Protein AF-A0A7V1EBR3-F1 (afdb_monomer)

Solvent-accessible surface area (backbone atoms only — not comparable to full-atom values): 6033 Å² total; per-residue (Å²): 120,49,76,46,81,72,48,91,84,62,88,96,60,53,74,47,76,47,78,48,79,44,77,79,52,69,34,32,33,29,42,39,39,41,32,26,34,64,81,76,69,43,64,29,34,40,36,40,39,78,46,71,34,67,40,77,89,81,68,39,79,33,68,54,56,69,68,65,62,68,72,61,74,76,48,86,88,47,57,72,61,62,48,58,76,72,46,91,48,75,66,59,58,54,61,58,72,77,105

Foldseek 3Di:
DDKDFDDDDDPPWDKDKDWAWADDDQFKTKIKIWIATPVVRHTGMIDIDIGGAADVVVGGGHGDDPCVVPPRPDDVVCNPVVVVVRDPDPVVVVVVVPD

Nearest PDB structures (foldseek):
  5v10-assembly1_B-2  TM=8.803E-01  e=4.786E-03  Pseudomonas aeruginosa PAO1
  4k00-assembly1_A  TM=9.186E-01  e=8.764E-03  Synechocystis sp. PCC 6803 substr. Kazusa
  5v10-assembly1_A-2  TM=8.577E-01  e=1.361E-02  Pseudomonas aeruginosa PAO1
  5x04-assembly1_B  TM=6.645E-01  e=8.295E-03  Umbellularia californica
  5x04-assembly1_A  TM=6.586E-01  e=1.092E-02  Umbellularia californica

pLDDT: mean 76.38, std 21.26, range [37.53, 96.69]

Radius of gyration: 15.74 Å; Cα contacts (8 Å, |Δi|>4): 135; chains: 1; bounding box: 36×28×41 Å

Secondary structure (DSSP, 8-state):
-EEEE-S---TTPPEEEEEEEES--SSEEEEEEEEEETTT--EEEEEEEEEE-EETTTTEE-PPPHHHHHHT---TT-HHHHHHHH-S-HHHHHHHHT-

Sequence (99 aa):
MYIKYKQQVFYPDTLRVKIGISNLKKCSFDIIYKITSKKTGKEAAAAKMSMASFDYDARRPVKLPRLCRNQTGYRPHLTAAIHNQFLVDDTFLNQIKYS

Structure (mmCIF, N/CA/C/O backbone):
data_AF-A0A7V1EBR3-F1
#
_entry.id   AF-A0A7V1EBR3-F1
#
loop_
_atom_site.group_PDB
_atom_site.id
_atom_site.type_symbol
_atom_site.label_atom_id
_atom_site.label_alt_id
_atom_site.label_comp_id
_atom_site.label_asym_id
_atom_site.label_entity_id
_atom_site.label_seq_id
_atom_site.pdbx_PDB_ins_code
_atom_site.Cartn_x
_atom_site.Cartn_y
_atom_site.Cartn_z
_atom_site.occupancy
_atom_site.B_iso_or_equiv
_atom_site.auth_seq_id
_atom_site.auth_comp_id
_atom_site.auth_asym_id
_atom_site.auth_atom_id
_atom_site.pdbx_PDB_model_num
ATOM 1 N N . MET A 1 1 ? 7.452 -8.480 -0.083 1.00 86.00 1 MET A N 1
ATOM 2 C CA . MET A 1 1 ? 6.160 -7.963 0.430 1.00 86.00 1 MET A CA 1
ATOM 3 C C . MET A 1 1 ? 6.190 -8.055 1.941 1.00 86.00 1 MET A C 1
ATOM 5 O O . MET A 1 1 ? 6.708 -9.040 2.444 1.00 86.00 1 MET A O 1
ATOM 9 N N . TYR A 1 2 ? 5.682 -7.044 2.639 1.00 90.88 2 TYR A N 1
ATOM 10 C CA . TYR A 1 2 ? 5.695 -6.976 4.100 1.00 90.88 2 TYR A CA 1
ATOM 11 C C . TYR A 1 2 ? 4.314 -6.574 4.624 1.00 90.88 2 TYR A C 1
ATOM 13 O O . TYR A 1 2 ? 3.713 -5.636 4.101 1.00 90.88 2 TYR A O 1
ATOM 21 N N . ILE A 1 3 ? 3.812 -7.271 5.644 1.00 93.50 3 ILE A N 1
ATOM 22 C CA . ILE A 1 3 ? 2.545 -6.964 6.318 1.00 93.50 3 ILE A CA 1
ATOM 23 C C . ILE A 1 3 ? 2.779 -7.002 7.827 1.00 93.50 3 ILE A C 1
ATOM 25 O O . ILE A 1 3 ? 3.435 -7.910 8.333 1.00 93.50 3 ILE A O 1
ATOM 29 N N . LYS A 1 4 ? 2.191 -6.045 8.542 1.00 92.94 4 LYS A N 1
ATOM 30 C CA . LYS A 1 4 ? 2.139 -5.996 10.000 1.00 92.94 4 LYS A CA 1
ATOM 31 C C . LYS A 1 4 ? 0.686 -5.932 10.454 1.00 92.94 4 LYS A C 1
ATOM 33 O O . LYS A 1 4 ? -0.009 -4.955 10.176 1.00 92.94 4 LYS A O 1
ATOM 38 N N . TYR A 1 5 ? 0.248 -6.953 11.179 1.00 94.31 5 TYR A N 1
ATOM 39 C CA . TYR A 1 5 ? -1.050 -6.966 11.847 1.00 94.31 5 TYR A CA 1
ATOM 40 C C . TYR A 1 5 ? -0.912 -6.321 13.231 1.00 94.31 5 TYR A C 1
ATOM 42 O O . TYR A 1 5 ? 0.026 -6.633 13.962 1.00 94.31 5 TYR A O 1
ATOM 50 N N . LYS A 1 6 ? -1.810 -5.391 13.570 1.00 91.94 6 LYS A N 1
ATOM 51 C CA . LYS A 1 6 ? -1.809 -4.666 14.854 1.00 91.94 6 LYS A CA 1
ATOM 52 C C . LYS A 1 6 ? -2.945 -5.112 15.778 1.00 91.94 6 LYS A C 1
ATOM 54 O O . LYS A 1 6 ? -2.751 -5.162 16.985 1.00 91.94 6 LYS A O 1
ATOM 59 N N . GLN A 1 7 ? -4.111 -5.450 15.230 1.00 92.44 7 GLN A N 1
ATOM 60 C CA . GLN A 1 7 ? -5.239 -5.980 16.001 1.00 92.44 7 GLN A CA 1
ATOM 61 C C . GLN A 1 7 ? -6.122 -6.885 15.141 1.00 92.44 7 GLN A C 1
ATOM 63 O O . GLN A 1 7 ? -6.220 -6.705 13.925 1.00 92.44 7 GLN A O 1
ATOM 68 N N . GLN A 1 8 ? -6.804 -7.824 15.790 1.00 94.12 8 GLN A N 1
ATOM 69 C CA . GLN A 1 8 ? -7.840 -8.632 15.158 1.00 94.12 8 GLN A CA 1
ATOM 70 C C . GLN A 1 8 ? -9.108 -7.798 14.937 1.00 94.12 8 GLN A C 1
ATOM 72 O O . GLN A 1 8 ? -9.484 -6.977 15.776 1.00 94.12 8 GLN A O 1
ATOM 77 N N . VAL A 1 9 ? -9.769 -8.012 13.801 1.00 94.94 9 VAL A N 1
ATOM 78 C CA . VAL A 1 9 ? -11.050 -7.386 13.459 1.00 94.94 9 VAL A CA 1
ATOM 79 C C . VAL A 1 9 ? -12.078 -8.482 13.223 1.00 94.94 9 VAL A C 1
ATOM 81 O O . VAL A 1 9 ? -11.781 -9.483 12.574 1.00 94.94 9 VAL A O 1
ATOM 84 N N . PHE A 1 10 ? -13.278 -8.290 13.762 1.00 94.19 10 PHE A N 1
ATOM 85 C CA . PHE A 1 10 ? -14.356 -9.271 13.7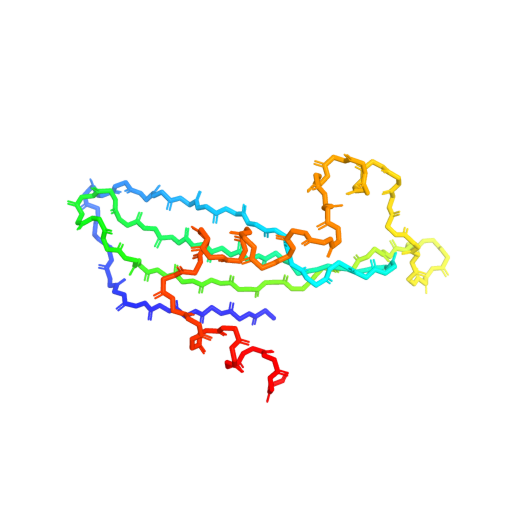26 1.00 94.19 10 PHE A CA 1
ATOM 86 C C . PHE A 1 10 ? -15.510 -8.775 12.860 1.00 94.19 10 PHE A C 1
ATOM 88 O O . PHE A 1 10 ? -15.830 -7.587 12.850 1.00 94.19 10 PHE A O 1
ATOM 95 N N . TYR A 1 11 ? -16.166 -9.693 12.160 1.00 92.69 11 TYR A N 1
ATOM 96 C CA . TYR A 1 11 ? -17.424 -9.412 11.475 1.00 92.69 11 TYR A CA 1
ATOM 97 C C . TYR A 1 11 ? -18.532 -9.068 12.500 1.00 92.69 11 TYR A C 1
ATOM 99 O O . TYR A 1 11 ? -18.562 -9.701 13.559 1.00 92.69 11 TYR A O 1
ATOM 107 N N . PRO A 1 12 ? -19.448 -8.107 12.241 1.00 92.38 12 PRO A N 1
ATOM 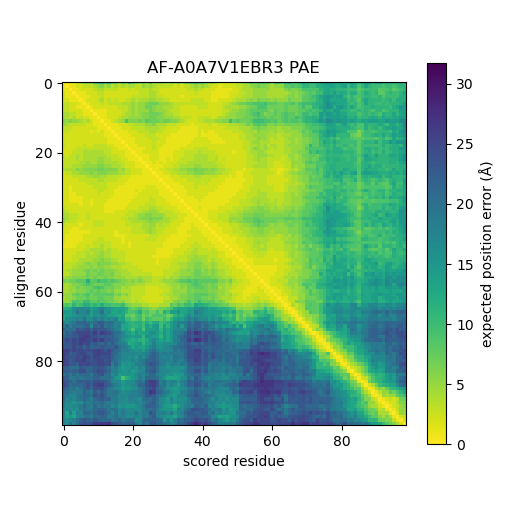108 C CA . PRO A 1 12 ? -19.605 -7.291 11.031 1.00 92.38 12 PRO A CA 1
ATOM 109 C C . PRO A 1 12 ? -18.927 -5.905 11.111 1.00 92.38 12 PRO A C 1
ATOM 111 O O . PRO A 1 12 ? -19.594 -4.872 11.101 1.00 92.38 12 PRO A O 1
ATOM 114 N N . ASP A 1 13 ? -17.595 -5.839 11.183 1.00 96.06 13 ASP A N 1
ATOM 115 C CA . ASP A 1 13 ? -16.861 -4.573 11.042 1.00 96.06 13 ASP A CA 1
ATOM 116 C C . ASP A 1 13 ? -16.542 -4.242 9.573 1.00 96.06 13 ASP A C 1
ATOM 118 O O . ASP A 1 13 ? -16.287 -5.118 8.746 1.00 96.06 13 ASP A O 1
ATOM 122 N N . THR A 1 14 ? -16.517 -2.950 9.251 1.00 96.69 14 THR A N 1
ATOM 123 C CA . THR A 1 14 ? -16.117 -2.431 7.941 1.00 96.69 14 THR A CA 1
ATOM 124 C C . THR A 1 14 ? -14.710 -1.859 8.020 1.00 96.69 14 THR A C 1
ATOM 126 O O . THR A 1 14 ? -14.424 -0.979 8.831 1.00 96.69 14 THR A O 1
ATOM 129 N N . LEU A 1 15 ? -13.833 -2.277 7.113 1.00 95.31 15 LEU A N 1
ATOM 130 C CA . LEU A 1 15 ? -12.472 -1.757 7.038 1.00 95.31 15 LEU A CA 1
ATOM 131 C C . LEU A 1 15 ? -12.383 -0.579 6.064 1.00 95.31 15 LEU A C 1
ATOM 133 O O . LEU A 1 15 ? -12.907 -0.613 4.952 1.00 95.31 15 LEU A O 1
ATOM 137 N N . ARG A 1 16 ? -11.684 0.479 6.473 1.00 95.06 16 ARG A N 1
ATOM 138 C CA . ARG A 1 16 ? -11.231 1.553 5.589 1.00 95.06 16 ARG A CA 1
ATOM 139 C C . ARG A 1 16 ? -9.789 1.266 5.194 1.00 95.06 16 ARG A C 1
ATOM 141 O O . ARG A 1 16 ? -8.902 1.302 6.044 1.00 95.06 16 ARG A O 1
ATOM 148 N N . VAL A 1 17 ? -9.564 1.032 3.906 1.00 93.75 17 VAL A N 1
ATOM 149 C CA . VAL A 1 17 ? -8.225 0.871 3.334 1.00 93.75 17 VAL A CA 1
ATOM 150 C C . VAL A 1 17 ? -7.818 2.183 2.683 1.00 93.75 17 VAL A C 1
ATOM 152 O O . VAL A 1 17 ? -8.489 2.673 1.777 1.00 93.75 17 VAL A O 1
ATOM 155 N N . LYS A 1 18 ? -6.722 2.768 3.153 1.00 89.75 18 LYS A N 1
ATOM 156 C CA . LYS A 1 18 ? -6.032 3.852 2.460 1.00 89.75 18 LYS A CA 1
ATOM 157 C C . LYS A 1 18 ? -4.837 3.254 1.723 1.00 89.75 18 LYS A C 1
ATOM 159 O O . LYS A 1 18 ? -4.127 2.424 2.293 1.00 89.75 18 LYS A O 1
ATOM 164 N N . ILE A 1 19 ? -4.612 3.691 0.487 1.00 87.94 19 ILE A N 1
ATOM 165 C CA . ILE A 1 19 ? -3.508 3.241 -0.370 1.00 87.94 19 ILE A CA 1
ATOM 166 C C . ILE A 1 19 ? -2.692 4.454 -0.808 1.00 87.94 19 ILE A C 1
ATOM 168 O O . ILE A 1 19 ? -3.261 5.455 -1.241 1.00 87.94 19 ILE A O 1
ATOM 172 N N . GLY A 1 20 ? -1.373 4.365 -0.686 1.00 82.81 20 GLY A N 1
ATOM 173 C CA . GLY A 1 20 ? -0.440 5.396 -1.123 1.00 82.81 20 GLY A CA 1
ATOM 174 C C . GLY A 1 20 ? 0.712 4.804 -1.922 1.00 82.81 20 GLY A C 1
ATOM 175 O O . GLY A 1 20 ? 0.982 3.605 -1.856 1.00 82.81 20 GLY A O 1
ATOM 176 N N . ILE A 1 21 ? 1.408 5.660 -2.665 1.00 83.69 21 ILE A N 1
ATOM 177 C CA . ILE A 1 21 ? 2.634 5.306 -3.382 1.00 83.69 21 ILE A CA 1
ATOM 178 C C . ILE A 1 21 ? 3.808 5.996 -2.693 1.00 83.69 21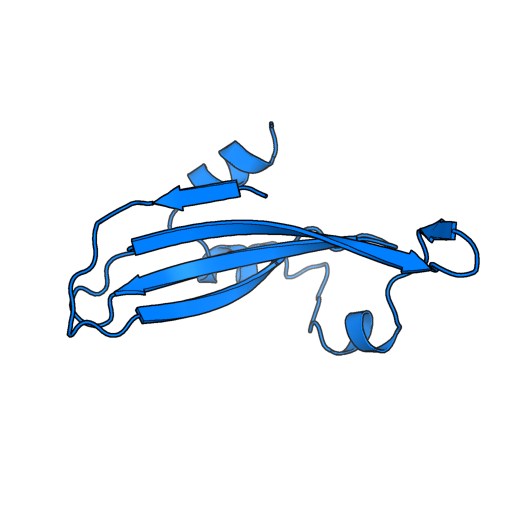 ILE A C 1
ATOM 180 O O . ILE A 1 21 ? 3.737 7.173 -2.348 1.00 83.69 21 ILE A O 1
ATOM 184 N N . SER A 1 22 ? 4.897 5.264 -2.498 1.00 82.62 22 SER A N 1
ATOM 185 C CA . SER A 1 22 ? 6.157 5.770 -1.958 1.00 82.62 22 SER A CA 1
ATOM 186 C C . SER A 1 22 ? 7.336 5.250 -2.779 1.00 82.62 22 SER A C 1
ATOM 188 O O . SER A 1 22 ? 7.178 4.357 -3.611 1.00 82.62 22 SER A O 1
ATOM 190 N N . ASN A 1 23 ? 8.524 5.826 -2.565 1.00 81.50 23 ASN A N 1
ATOM 191 C CA . ASN A 1 23 ? 9.774 5.363 -3.178 1.00 81.50 23 ASN A CA 1
ATOM 192 C C . ASN A 1 23 ? 9.686 5.203 -4.713 1.00 81.50 23 ASN A C 1
ATOM 194 O O . ASN A 1 23 ? 10.064 4.172 -5.273 1.00 81.50 23 ASN A O 1
ATOM 198 N N . LEU A 1 24 ? 9.133 6.213 -5.394 1.00 83.50 24 LEU A N 1
ATOM 199 C CA . LEU A 1 24 ? 8.973 6.205 -6.845 1.00 83.50 24 LEU A CA 1
ATOM 200 C C . LEU A 1 24 ? 10.347 6.308 -7.522 1.00 83.50 24 LEU A C 1
ATOM 202 O O . LEU A 1 24 ? 11.018 7.338 -7.460 1.00 83.50 24 LEU A O 1
ATOM 206 N N . LYS A 1 25 ? 10.755 5.236 -8.195 1.00 86.19 25 LYS A N 1
ATOM 207 C CA . LYS A 1 25 ? 11.988 5.144 -8.982 1.00 86.19 25 LYS A CA 1
ATOM 208 C C . LYS A 1 25 ? 11.656 5.092 -10.472 1.00 86.19 25 LYS A C 1
ATOM 210 O O . LYS A 1 25 ? 10.506 5.065 -10.893 1.00 86.19 25 LYS A O 1
ATOM 215 N N . LYS A 1 26 ? 12.695 5.049 -11.307 1.00 86.69 26 LYS A N 1
ATOM 216 C CA . LYS A 1 26 ? 12.565 5.016 -12.773 1.00 86.69 26 LYS A CA 1
ATOM 217 C C . LYS A 1 26 ? 11.730 3.833 -13.285 1.00 86.69 26 LYS A C 1
ATOM 219 O O . LYS A 1 26 ? 10.959 4.023 -14.222 1.00 86.69 26 LYS A O 1
ATOM 224 N N . CYS A 1 27 ? 11.903 2.651 -12.690 1.00 90.50 27 CYS A N 1
ATOM 225 C CA . CYS A 1 27 ? 11.293 1.393 -13.137 1.00 90.50 27 CYS A CA 1
ATOM 226 C C . CYS A 1 27 ? 10.488 0.686 -12.031 1.00 90.50 27 CYS A C 1
ATOM 228 O O . CYS A 1 27 ? 10.030 -0.429 -12.240 1.00 90.50 27 CYS A O 1
ATOM 230 N N . SER A 1 28 ? 10.344 1.284 -10.847 1.00 89.56 28 SER A N 1
ATOM 231 C CA . SER A 1 28 ? 9.717 0.635 -9.690 1.00 89.56 28 SER A CA 1
ATOM 232 C C . SER A 1 28 ? 9.109 1.657 -8.738 1.00 89.56 28 SER A C 1
A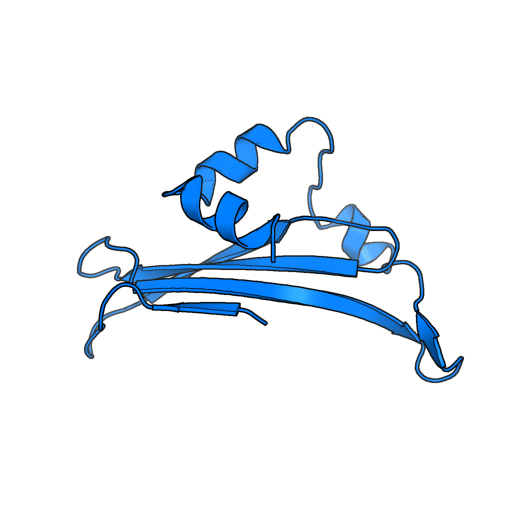TOM 234 O O . SER A 1 28 ? 9.463 2.834 -8.780 1.00 89.56 28 SER A O 1
ATOM 236 N N . PHE A 1 29 ? 8.217 1.211 -7.866 1.00 88.88 29 PHE A N 1
ATOM 237 C CA . PHE A 1 29 ? 7.634 2.011 -6.792 1.00 88.88 29 PHE A CA 1
ATOM 238 C C . PHE A 1 29 ? 7.137 1.101 -5.676 1.00 88.88 29 PHE A C 1
ATOM 240 O O . PHE A 1 29 ? 6.937 -0.093 -5.885 1.00 88.88 29 PHE A O 1
ATOM 247 N N . ASP A 1 30 ? 6.903 1.668 -4.503 1.00 87.62 30 ASP A N 1
ATOM 248 C CA . ASP A 1 30 ? 6.307 0.953 -3.386 1.00 87.62 30 ASP A CA 1
ATOM 249 C C . ASP A 1 30 ? 4.851 1.391 -3.199 1.00 87.62 30 ASP A C 1
ATOM 251 O O . ASP A 1 30 ? 4.550 2.583 -3.193 1.00 87.62 30 ASP A O 1
ATOM 255 N N . ILE A 1 31 ? 3.948 0.437 -2.997 1.00 88.62 31 ILE A N 1
ATOM 256 C CA . ILE A 1 31 ? 2.578 0.676 -2.543 1.00 88.62 31 ILE A CA 1
ATOM 257 C C . ILE A 1 31 ? 2.534 0.447 -1.038 1.00 88.62 31 ILE A C 1
ATOM 259 O O . ILE A 1 31 ? 2.955 -0.604 -0.548 1.00 88.62 31 ILE A O 1
ATOM 263 N N . ILE A 1 32 ? 2.010 1.426 -0.310 1.00 88.75 32 ILE A N 1
ATOM 264 C CA . ILE A 1 32 ? 1.782 1.355 1.130 1.00 88.75 32 ILE A CA 1
ATOM 265 C C . ILE A 1 32 ? 0.283 1.320 1.417 1.00 88.75 32 ILE A C 1
ATOM 267 O O . ILE A 1 32 ? -0.498 2.071 0.831 1.00 88.75 32 ILE A O 1
ATOM 271 N N . TYR A 1 33 ? -0.111 0.448 2.335 1.00 89.38 33 TYR A N 1
ATOM 272 C CA . TYR A 1 33 ? -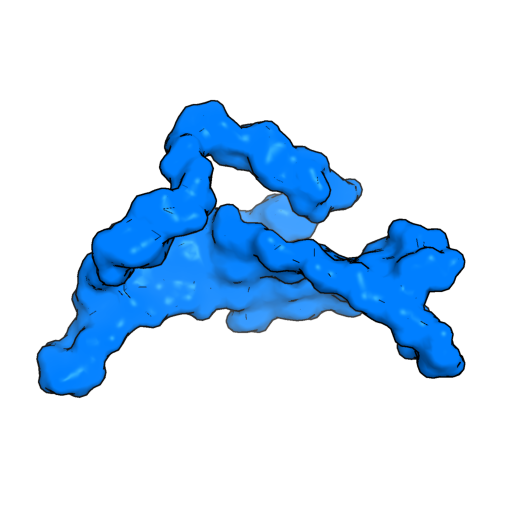1.492 0.240 2.744 1.00 89.38 33 TYR A CA 1
ATOM 273 C C . TYR A 1 33 ? -1.639 0.547 4.224 1.00 89.38 33 TYR A C 1
ATOM 275 O O . TYR A 1 33 ? -0.831 0.098 5.040 1.00 89.38 33 TYR A O 1
ATOM 283 N N . LYS A 1 34 ? -2.718 1.247 4.566 1.00 92.00 34 LYS A N 1
ATOM 284 C CA . LYS A 1 34 ? -3.164 1.432 5.944 1.00 92.00 34 LYS A CA 1
ATOM 285 C C . LYS A 1 34 ? -4.608 0.999 6.071 1.00 92.00 34 LYS A C 1
ATOM 287 O O . LYS A 1 34 ? -5.485 1.546 5.402 1.00 92.00 34 LYS A O 1
ATOM 292 N N . ILE A 1 35 ? -4.839 0.024 6.934 1.00 94.38 35 ILE A N 1
ATOM 293 C CA . ILE A 1 35 ? -6.139 -0.600 7.129 1.00 94.38 35 ILE A CA 1
ATOM 294 C C . ILE A 1 35 ? -6.639 -0.205 8.512 1.00 94.38 35 ILE A C 1
ATOM 296 O O . ILE A 1 35 ? -5.979 -0.452 9.519 1.00 94.38 35 ILE A O 1
ATOM 300 N N . THR A 1 36 ? -7.806 0.426 8.570 1.00 95.25 36 THR A N 1
ATOM 301 C CA . THR A 1 36 ? -8.403 0.938 9.808 1.00 95.25 36 THR A CA 1
ATOM 302 C C . THR A 1 36 ? -9.801 0.364 9.978 1.00 95.25 36 THR A C 1
ATOM 304 O O . THR A 1 36 ? -10.595 0.376 9.039 1.00 95.25 36 THR A O 1
ATOM 307 N N . SER A 1 37 ? -10.116 -0.122 11.174 1.00 96.00 37 SER A N 1
ATOM 308 C CA . SER A 1 37 ? -11.477 -0.516 11.548 1.00 96.00 37 SER A CA 1
ATOM 309 C C . SER A 1 37 ? -12.366 0.724 11.618 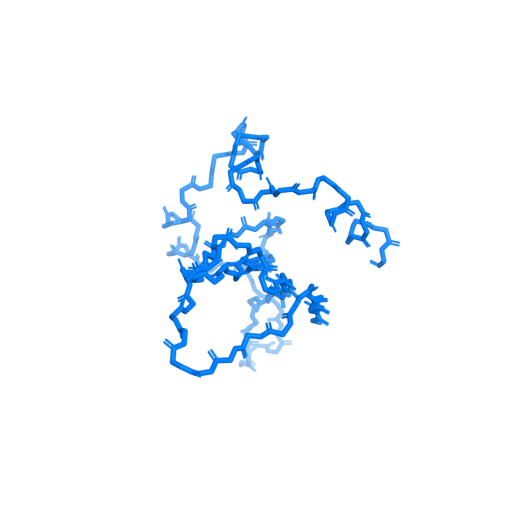1.00 96.00 37 SER A C 1
ATOM 311 O O . SER A 1 37 ? -12.028 1.683 12.314 1.00 96.00 37 SER A O 1
ATOM 313 N N . LYS A 1 38 ? -13.504 0.737 10.911 1.00 94.81 38 LYS A N 1
ATOM 314 C CA . LYS A 1 38 ? -14.472 1.838 11.037 1.00 94.81 38 LYS A CA 1
ATOM 315 C C . LYS A 1 38 ? -15.186 1.797 12.383 1.00 94.81 38 LYS A C 1
ATOM 317 O O . LYS A 1 38 ? -15.498 2.862 12.901 1.00 94.81 38 LYS A O 1
ATOM 322 N N . LYS A 1 39 ? -15.411 0.608 12.955 1.00 94.75 39 LYS A N 1
ATOM 323 C CA . LYS A 1 39 ? -16.054 0.456 14.267 1.00 94.75 39 LYS A CA 1
ATOM 324 C C . LYS A 1 39 ? -15.224 1.056 15.403 1.00 94.75 39 LYS A C 1
ATOM 326 O O . LYS A 1 39 ? -15.775 1.714 16.273 1.00 94.75 39 LYS A O 1
ATOM 331 N N . THR A 1 40 ? -13.913 0.812 15.414 1.00 92.75 40 THR A N 1
ATOM 332 C CA . THR A 1 40 ? -13.027 1.220 16.526 1.00 92.75 40 THR A CA 1
ATOM 333 C C . THR A 1 40 ? -12.188 2.459 16.223 1.00 92.75 40 THR A C 1
ATOM 335 O O . THR A 1 40 ? -11.600 3.033 17.134 1.00 92.75 40 THR A O 1
ATOM 338 N N . GLY A 1 41 ? -12.061 2.840 14.949 1.00 92.38 41 GLY A N 1
ATOM 339 C CA . GLY A 1 41 ? -11.142 3.887 14.497 1.00 92.38 41 GLY A CA 1
ATOM 340 C C . GLY A 1 41 ? -9.659 3.500 14.572 1.00 92.38 41 GLY A C 1
ATOM 341 O O . GLY A 1 41 ? -8.807 4.289 14.166 1.00 92.38 41 GLY A O 1
ATOM 342 N N . LYS A 1 42 ? -9.332 2.295 15.059 1.00 92.75 42 LYS A N 1
ATOM 343 C CA . LYS A 1 42 ? -7.956 1.824 15.254 1.00 92.75 42 LYS A CA 1
ATOM 344 C C . LYS A 1 42 ? -7.398 1.140 14.008 1.00 92.75 42 LYS A C 1
ATOM 346 O O . LYS A 1 42 ? -8.125 0.565 13.193 1.00 92.75 42 LYS A O 1
ATOM 351 N N . GLU A 1 43 ? -6.079 1.210 13.858 1.00 93.19 43 GLU A N 1
ATOM 352 C CA . GLU A 1 43 ? -5.355 0.564 12.765 1.00 93.19 43 GLU A CA 1
ATOM 353 C C . GLU A 1 43 ? -5.317 -0.954 12.972 1.00 93.19 43 GLU A C 1
ATOM 355 O O . GLU A 1 43 ? -4.785 -1.436 13.965 1.00 93.19 43 GLU A O 1
ATOM 360 N N . ALA A 1 44 ? -5.885 -1.697 12.023 1.00 95.00 44 ALA A N 1
ATOM 361 C CA . ALA A 1 44 ? -5.934 -3.154 12.033 1.00 95.00 44 ALA A CA 1
ATOM 362 C C . ALA A 1 44 ? -4.649 -3.769 11.475 1.00 95.00 44 ALA A C 1
ATOM 364 O O . ALA A 1 44 ? -4.113 -4.727 12.035 1.00 95.00 44 ALA A O 1
ATOM 365 N N . ALA A 1 45 ? -4.141 -3.198 10.384 1.00 94.44 45 ALA A N 1
ATOM 366 C CA . ALA A 1 45 ? -2.923 -3.650 9.735 1.00 94.44 45 ALA A CA 1
ATOM 367 C C . ALA A 1 45 ? -2.305 -2.551 8.862 1.00 94.44 45 ALA A C 1
ATOM 369 O O . ALA A 1 45 ? -2.995 -1.649 8.373 1.00 94.44 45 ALA A O 1
ATOM 370 N N . ALA A 1 46 ? -1.008 -2.689 8.615 1.00 93.19 46 ALA A N 1
ATOM 371 C CA . ALA A 1 46 ? -0.268 -1.930 7.620 1.00 93.19 46 ALA A CA 1
ATOM 372 C C . ALA A 1 46 ? 0.498 -2.890 6.711 1.00 93.19 46 ALA A C 1
ATOM 374 O O . ALA A 1 46 ? 0.974 -3.935 7.157 1.00 93.19 46 ALA A O 1
ATOM 375 N N . ALA A 1 47 ? 0.635 -2.544 5.435 1.00 92.31 47 ALA A N 1
ATOM 376 C CA . ALA A 1 47 ? 1.381 -3.360 4.487 1.00 92.31 47 ALA A CA 1
ATOM 377 C C . ALA A 1 47 ? 2.202 -2.504 3.531 1.00 92.31 47 ALA A C 1
ATOM 379 O O . ALA A 1 47 ? 1.850 -1.363 3.231 1.00 92.31 47 ALA A O 1
ATOM 380 N N . LYS A 1 48 ? 3.287 -3.084 3.026 1.00 91.62 48 LYS A N 1
ATOM 381 C CA . LYS A 1 48 ? 4.106 -2.523 1.960 1.00 91.62 48 LYS A CA 1
ATOM 382 C C . LYS A 1 48 ? 4.385 -3.576 0.898 1.00 91.62 48 LYS A C 1
ATOM 384 O O . LYS A 1 48 ? 4.818 -4.696 1.185 1.00 91.62 48 LYS A O 1
ATOM 389 N N . MET A 1 49 ? 4.192 -3.184 -0.351 1.00 93.50 49 MET A N 1
ATOM 390 C CA . MET A 1 49 ? 4.484 -4.002 -1.518 1.00 93.50 49 MET A CA 1
ATOM 391 C C . MET A 1 49 ? 5.362 -3.222 -2.486 1.00 93.50 49 MET A C 1
ATOM 393 O O . MET A 1 49 ? 5.052 -2.083 -2.807 1.00 93.50 49 MET A O 1
ATOM 397 N N . SER A 1 50 ? 6.430 -3.844 -2.975 1.00 91.50 50 SER A N 1
ATOM 398 C CA . SER A 1 50 ? 7.289 -3.258 -4.004 1.00 91.50 50 SER A CA 1
ATOM 399 C C . SER A 1 50 ? 6.864 -3.763 -5.375 1.00 91.50 50 SER A C 1
ATOM 401 O O . SER A 1 50 ? 6.698 -4.965 -5.567 1.00 91.50 50 SER A O 1
ATOM 403 N N . MET A 1 51 ? 6.678 -2.837 -6.308 1.00 90.44 51 MET A N 1
ATOM 404 C CA . MET A 1 51 ? 6.233 -3.072 -7.678 1.00 90.44 51 MET A CA 1
ATOM 405 C C . MET A 1 51 ? 7.322 -2.648 -8.657 1.00 90.44 51 MET A C 1
ATOM 407 O O . MET A 1 51 ? 7.997 -1.640 -8.443 1.00 90.44 51 MET A O 1
ATOM 411 N N . ALA A 1 52 ? 7.472 -3.386 -9.754 1.00 91.62 52 ALA A N 1
ATOM 412 C CA . ALA A 1 52 ? 8.404 -3.070 -10.829 1.00 91.62 52 ALA A CA 1
ATOM 413 C C . ALA A 1 52 ? 7.706 -3.154 -12.189 1.00 91.62 52 ALA A C 1
ATOM 415 O O . ALA A 1 52 ? 6.829 -3.987 -12.396 1.00 91.62 52 ALA A O 1
ATOM 416 N N . SER A 1 53 ? 8.107 -2.285 -13.112 1.00 91.69 53 SER A N 1
ATOM 417 C CA . SER A 1 53 ? 7.678 -2.324 -14.505 1.00 91.69 53 SER A CA 1
ATOM 418 C C . SER A 1 53 ? 8.637 -3.199 -15.296 1.00 91.69 53 SER A C 1
ATOM 420 O O . SER A 1 53 ? 9.840 -2.925 -15.352 1.00 91.69 53 SER A O 1
ATOM 422 N N . PHE A 1 54 ? 8.098 -4.239 -15.918 1.00 91.50 54 PHE A N 1
ATOM 423 C CA . PHE A 1 54 ? 8.864 -5.243 -16.639 1.00 91.50 54 PHE A CA 1
ATOM 424 C C . PHE A 1 54 ? 8.262 -5.456 -18.024 1.00 91.50 54 PHE A C 1
ATOM 426 O O . PHE A 1 54 ? 7.047 -5.563 -18.168 1.00 91.50 54 PHE A O 1
ATOM 433 N N . ASP A 1 55 ? 9.124 -5.478 -19.030 1.00 92.25 55 ASP A N 1
ATOM 434 C CA . ASP A 1 55 ? 8.781 -5.863 -20.391 1.00 92.25 55 ASP A CA 1
ATOM 435 C C . ASP A 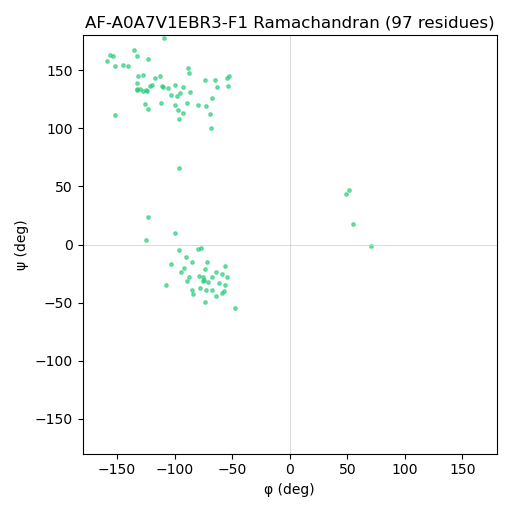1 55 ? 9.070 -7.356 -20.532 1.00 92.25 55 ASP A C 1
ATOM 437 O O . ASP A 1 55 ? 10.221 -7.787 -20.415 1.00 92.25 55 ASP A O 1
ATOM 441 N N . TYR A 1 56 ? 8.009 -8.139 -20.707 1.00 93.19 56 TYR A N 1
ATOM 442 C CA . TYR A 1 56 ? 8.087 -9.595 -20.758 1.00 93.19 56 TYR A CA 1
ATOM 443 C C . TYR A 1 56 ? 8.581 -10.113 -22.110 1.00 93.19 56 TYR A C 1
ATOM 445 O O . TYR A 1 56 ? 9.244 -11.151 -22.135 1.00 93.19 56 TYR A O 1
ATOM 453 N N . ASP A 1 57 ? 8.356 -9.369 -23.193 1.00 95.19 57 ASP A N 1
ATOM 454 C CA . ASP A 1 57 ? 8.836 -9.732 -24.527 1.00 95.19 57 ASP A CA 1
ATOM 455 C C . ASP A 1 57 ? 10.346 -9.497 -24.615 1.00 95.19 57 ASP A C 1
ATOM 457 O O . ASP A 1 57 ? 11.115 -10.395 -24.962 1.00 95.19 57 ASP A O 1
ATOM 461 N N . ALA A 1 58 ? 10.801 -8.312 -24.193 1.00 94.25 58 ALA A N 1
ATOM 462 C CA . ALA A 1 58 ? 12.224 -7.973 -24.135 1.00 94.25 58 ALA A CA 1
ATOM 463 C C . ALA A 1 58 ? 12.945 -8.547 -22.899 1.00 94.25 58 ALA A C 1
ATOM 465 O O . ALA A 1 58 ? 14.156 -8.359 -22.755 1.00 94.25 58 ALA A O 1
ATOM 466 N N . ARG A 1 59 ? 12.210 -9.203 -21.989 1.00 95.00 59 ARG A N 1
ATOM 467 C CA . ARG A 1 59 ? 12.688 -9.808 -20.731 1.00 95.00 59 ARG A CA 1
ATOM 468 C C . ARG A 1 59 ? 13.563 -8.877 -19.889 1.00 95.00 59 ARG A C 1
ATOM 470 O O . ARG A 1 59 ? 14.596 -9.290 -19.357 1.00 95.00 59 ARG A O 1
ATOM 477 N N . ARG A 1 60 ? 13.166 -7.610 -19.748 1.00 93.62 60 ARG A N 1
ATOM 478 C CA . ARG A 1 60 ? 13.946 -6.615 -18.993 1.00 93.62 60 ARG A CA 1
ATOM 479 C C . ARG A 1 60 ? 13.082 -5.605 -18.238 1.00 93.62 60 ARG A C 1
ATOM 481 O O . ARG A 1 60 ? 11.979 -5.282 -18.679 1.00 93.62 60 ARG A O 1
ATOM 488 N N . PRO A 1 61 ? 13.595 -5.009 -17.146 1.00 92.19 61 PRO A N 1
ATOM 489 C CA . PRO A 1 61 ? 12.937 -3.882 -16.498 1.00 92.19 61 PRO A CA 1
ATOM 490 C C . PRO A 1 61 ? 12.852 -2.673 -17.434 1.00 92.19 61 PRO A C 1
ATOM 492 O O . PRO A 1 61 ? 13.840 -2.289 -18.066 1.00 92.19 61 PRO A O 1
ATOM 495 N N . VAL A 1 62 ? 11.694 -2.019 -17.471 1.00 93.19 62 VAL A N 1
ATOM 496 C CA . VAL A 1 62 ? 11.465 -0.822 -18.292 1.00 93.19 62 VAL A CA 1
ATOM 497 C C . VAL A 1 62 ? 11.011 0.355 -17.447 1.00 93.19 62 VAL A C 1
ATOM 499 O O . VAL A 1 62 ? 10.556 0.205 -16.314 1.00 93.19 62 VAL A O 1
ATOM 502 N N . LYS A 1 63 ? 11.183 1.565 -17.990 1.00 89.69 63 LYS A N 1
ATOM 503 C CA . LYS A 1 63 ? 10.701 2.787 -17.339 1.00 89.69 63 LYS A CA 1
ATOM 504 C C . LYS A 1 63 ? 9.208 2.648 -17.051 1.00 89.69 63 LYS A C 1
ATOM 506 O O . LYS A 1 63 ? 8.472 2.137 -17.889 1.00 89.69 63 LYS A O 1
ATOM 511 N N . LEU A 1 64 ? 8.774 3.185 -15.913 1.00 87.25 64 LEU A N 1
ATOM 512 C CA . LEU A 1 64 ? 7.354 3.253 -15.593 1.00 87.25 64 LEU A CA 1
ATOM 513 C C . LEU A 1 64 ? 6.586 3.945 -16.735 1.00 87.25 64 LEU A C 1
ATOM 515 O O . LEU A 1 64 ? 7.056 4.984 -17.226 1.00 87.25 64 LEU A O 1
ATOM 519 N N . PRO A 1 65 ? 5.418 3.412 -17.137 1.00 78.50 65 PRO A N 1
ATOM 520 C CA . PRO A 1 65 ? 4.577 4.024 -18.155 1.00 78.50 65 PRO A CA 1
ATOM 521 C C . PRO A 1 65 ? 4.268 5.487 -17.827 1.00 78.50 65 PRO A C 1
ATOM 523 O O . PRO A 1 65 ? 4.085 5.859 -16.664 1.00 78.50 65 PRO A O 1
ATOM 526 N N . ARG A 1 66 ? 4.174 6.338 -18.857 1.00 68.19 66 ARG A N 1
ATOM 527 C CA . ARG A 1 66 ? 3.892 7.777 -18.680 1.00 68.19 66 ARG A CA 1
ATOM 528 C C . ARG A 1 66 ? 2.595 8.033 -17.902 1.00 68.19 66 ARG A C 1
ATOM 530 O O . ARG A 1 66 ? 2.559 8.959 -17.096 1.00 68.19 66 ARG A O 1
ATOM 537 N N . LEU A 1 67 ? 1.580 7.183 -18.083 1.00 63.06 67 LEU A N 1
ATOM 538 C CA . LEU A 1 67 ? 0.314 7.248 -17.343 1.00 63.06 67 LEU A CA 1
ATOM 539 C C . LEU A 1 67 ? 0.530 7.132 -15.825 1.00 63.06 67 LEU A C 1
ATOM 541 O O . LEU A 1 67 ? -0.009 7.935 -15.068 1.00 63.06 67 LEU A O 1
ATOM 545 N N . CYS A 1 68 ? 1.416 6.233 -15.383 1.00 60.31 68 CYS A N 1
ATOM 546 C CA . CYS A 1 68 ? 1.763 6.070 -13.969 1.00 60.31 68 CYS A CA 1
ATOM 547 C C . CYS A 1 68 ? 2.528 7.276 -13.402 1.00 60.31 68 CYS A C 1
ATOM 549 O O . CYS A 1 68 ? 2.451 7.560 -12.212 1.00 60.31 68 CYS A O 1
ATOM 551 N N . ARG A 1 69 ? 3.276 8.017 -14.226 1.00 58.00 69 ARG A N 1
ATOM 552 C CA . ARG A 1 69 ? 4.021 9.194 -13.753 1.00 58.00 69 ARG A CA 1
ATOM 553 C C . ARG A 1 69 ? 3.124 10.416 -13.554 1.00 58.00 69 ARG A C 1
ATOM 555 O O . ARG A 1 69 ? 3.330 11.162 -12.606 1.00 58.00 69 ARG A O 1
ATOM 562 N N . ASN A 1 70 ? 2.141 10.612 -14.430 1.00 51.47 70 ASN A N 1
ATOM 563 C CA . ASN A 1 70 ? 1.319 11.824 -14.435 1.00 51.47 70 ASN A CA 1
ATOM 564 C C . ASN A 1 70 ? 0.095 11.723 -13.509 1.00 51.47 70 ASN A C 1
ATOM 566 O O . ASN A 1 70 ? -0.348 12.737 -12.980 1.00 51.47 70 ASN A O 1
ATOM 570 N N . GLN A 1 71 ? -0.432 10.516 -13.274 1.00 55.69 71 GLN A N 1
ATOM 571 C CA . GLN A 1 71 ? -1.607 10.306 -12.414 1.00 55.69 71 GLN A CA 1
ATOM 572 C C . GLN A 1 71 ? -1.273 10.199 -10.922 1.00 55.69 71 GLN A C 1
ATOM 574 O O . GLN A 1 71 ? -2.157 10.328 -10.082 1.00 55.69 71 GLN A O 1
ATOM 579 N N . THR A 1 72 ? -0.004 9.988 -10.564 1.00 52.94 72 THR A N 1
ATOM 580 C CA . THR A 1 72 ? 0.394 9.772 -9.163 1.00 52.94 72 THR A CA 1
ATOM 581 C C . THR A 1 72 ? 0.448 11.047 -8.325 1.00 52.94 72 THR A C 1
ATOM 583 O O . THR A 1 72 ? 0.735 10.961 -7.134 1.00 52.94 72 THR A O 1
ATOM 586 N N . GLY A 1 73 ? 0.202 12.230 -8.911 1.00 52.72 73 GLY A N 1
ATOM 587 C CA . GLY A 1 73 ? 0.293 13.512 -8.199 1.00 52.72 73 GLY A CA 1
ATOM 588 C C . GLY A 1 73 ? 1.655 13.737 -7.527 1.00 52.72 73 GLY A C 1
ATOM 589 O O . GLY A 1 73 ? 1.766 14.548 -6.608 1.00 52.72 73 GLY A O 1
ATOM 590 N N . TYR A 1 74 ? 2.684 12.987 -7.947 1.00 50.06 74 TYR A N 1
ATOM 591 C CA . TYR A 1 74 ? 3.964 12.883 -7.260 1.00 50.06 74 TYR A CA 1
ATOM 592 C C . TYR A 1 74 ? 4.714 14.212 -7.356 1.00 50.06 74 TYR A C 1
ATOM 594 O O . TYR A 1 74 ? 5.322 14.544 -8.374 1.00 50.06 74 TYR A O 1
ATOM 602 N N . ARG A 1 75 ? 4.649 14.992 -6.275 1.00 48.91 75 ARG A N 1
ATOM 603 C CA . ARG A 1 75 ? 5.390 16.241 -6.103 1.00 48.91 75 ARG A CA 1
ATOM 604 C C . ARG A 1 75 ? 6.671 15.945 -5.319 1.00 48.91 75 ARG A C 1
ATOM 606 O O . ARG A 1 75 ? 6.580 15.726 -4.112 1.00 48.91 75 ARG A O 1
ATOM 613 N N . PRO A 1 76 ? 7.860 15.977 -5.951 1.00 47.97 76 PRO A N 1
ATOM 614 C CA . PRO A 1 76 ? 9.112 15.564 -5.307 1.00 47.97 76 PRO A CA 1
ATOM 615 C C . PRO A 1 76 ? 9.454 16.376 -4.042 1.00 47.97 76 PRO A C 1
ATOM 617 O O . PRO A 1 76 ? 10.101 15.853 -3.138 1.00 47.97 76 PRO A O 1
ATOM 620 N N . HIS A 1 77 ? 8.962 17.616 -3.936 1.00 49.19 77 HIS A N 1
ATOM 621 C CA . HIS A 1 77 ? 9.165 18.509 -2.789 1.00 49.19 77 HIS A CA 1
ATOM 622 C C . HIS A 1 77 ? 8.095 18.393 -1.681 1.00 49.19 77 HIS A C 1
ATOM 624 O O . HIS A 1 77 ? 8.295 18.938 -0.603 1.00 49.19 77 HIS A O 1
ATOM 630 N N . LEU A 1 78 ? 6.974 17.687 -1.901 1.00 40.25 78 LEU A N 1
ATOM 631 C CA . LEU A 1 78 ? 5.923 17.471 -0.884 1.00 40.25 78 LEU A CA 1
ATOM 632 C C . LEU A 1 78 ? 6.016 16.103 -0.196 1.00 40.25 78 LEU A C 1
ATOM 634 O O . LEU A 1 78 ? 5.116 15.722 0.555 1.00 40.25 78 LEU A O 1
ATOM 638 N N . THR A 1 79 ? 7.104 15.366 -0.429 1.00 44.75 79 THR A N 1
ATOM 639 C CA . THR A 1 79 ? 7.307 14.005 0.083 1.00 44.75 79 THR A CA 1
ATOM 640 C C . THR A 1 79 ? 7.160 13.918 1.605 1.00 44.75 79 THR A C 1
ATOM 642 O O . THR A 1 79 ? 6.703 12.891 2.083 1.00 44.75 79 THR A O 1
ATOM 645 N N . ALA A 1 80 ? 7.443 14.991 2.355 1.00 41.56 80 ALA A N 1
ATOM 646 C CA . ALA A 1 80 ? 7.254 15.043 3.808 1.00 41.56 80 ALA A CA 1
ATOM 647 C C . ALA A 1 80 ? 5.778 15.181 4.251 1.00 41.56 80 ALA A C 1
ATOM 649 O O . ALA A 1 80 ? 5.399 14.665 5.297 1.00 41.56 80 ALA A O 1
ATOM 650 N N . ALA A 1 81 ? 4.917 15.832 3.460 1.00 37.53 81 ALA A N 1
ATOM 651 C CA . ALA A 1 81 ? 3.550 16.160 3.879 1.00 37.53 81 ALA A CA 1
ATOM 652 C C . ALA A 1 81 ? 2.552 15.009 3.647 1.00 37.53 81 ALA A C 1
ATOM 654 O O . ALA A 1 81 ? 1.70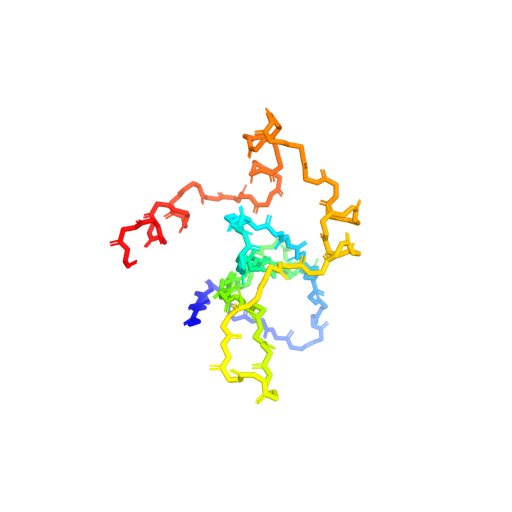7 14.741 4.498 1.00 37.53 81 ALA A O 1
ATOM 655 N N . ILE A 1 82 ? 2.671 14.280 2.528 1.00 44.59 82 ILE A N 1
ATOM 656 C CA . ILE A 1 82 ? 1.827 13.098 2.249 1.00 44.59 82 ILE A CA 1
ATOM 657 C C . ILE A 1 82 ? 2.281 11.890 3.088 1.00 44.59 82 ILE A C 1
ATOM 659 O O . ILE A 1 82 ? 1.451 11.064 3.476 1.00 44.59 82 ILE A O 1
ATOM 663 N N . HIS A 1 83 ? 3.571 11.840 3.452 1.00 45.16 83 HIS A N 1
ATOM 664 C CA . HIS A 1 83 ? 4.115 10.948 4.484 1.00 45.16 83 HIS A CA 1
ATOM 665 C C . HIS A 1 83 ? 3.246 11.007 5.747 1.00 45.16 83 HIS A C 1
ATOM 667 O O . HIS A 1 83 ? 2.685 10.000 6.173 1.00 45.16 83 HIS A O 1
ATOM 673 N N . ASN A 1 84 ? 3.027 12.213 6.276 1.00 39.78 84 ASN A N 1
ATOM 674 C CA . ASN A 1 84 ? 2.409 12.412 7.585 1.00 39.78 84 ASN A CA 1
ATOM 675 C C . ASN A 1 84 ? 0.904 12.109 7.631 1.00 39.78 84 ASN A C 1
ATOM 677 O O . ASN A 1 84 ? 0.356 11.935 8.713 1.00 39.78 84 ASN A O 1
ATOM 681 N N . GLN A 1 85 ? 0.214 12.003 6.489 1.00 45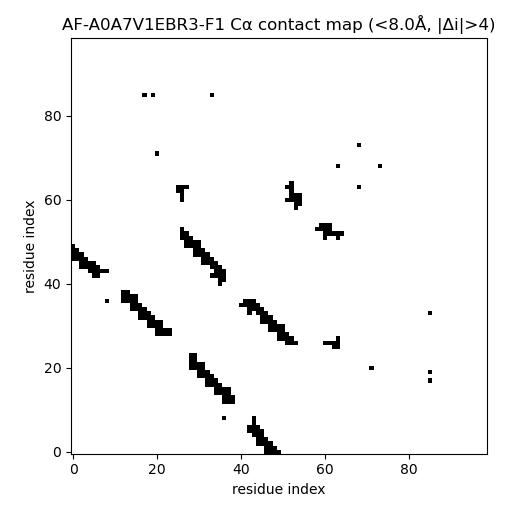.44 85 GLN A N 1
ATOM 682 C CA . GLN A 1 85 ? -1.223 11.693 6.475 1.00 45.44 85 GLN A CA 1
ATOM 683 C C . GLN A 1 85 ? -1.523 10.188 6.370 1.00 45.44 85 GLN A C 1
ATOM 685 O O . GLN A 1 85 ? -2.613 9.729 6.740 1.00 45.44 85 GLN A O 1
ATOM 690 N N . PHE A 1 86 ? -0.552 9.404 5.894 1.00 47.72 86 PHE A N 1
ATOM 691 C CA . PHE A 1 86 ? -0.576 7.943 5.963 1.00 47.72 86 PHE A CA 1
ATOM 692 C C . PHE A 1 86 ? 0.055 7.416 7.250 1.00 47.72 86 PHE A C 1
ATOM 694 O O . PHE A 1 86 ? -0.405 6.405 7.787 1.00 47.72 86 PHE A O 1
ATOM 701 N N . LEU A 1 87 ? 1.048 8.107 7.797 1.00 43.03 87 LEU A N 1
ATOM 702 C CA . LEU A 1 87 ? 1.754 7.664 8.990 1.00 43.03 87 LEU A CA 1
ATOM 703 C C . LEU A 1 87 ? 0.955 7.986 10.244 1.00 43.03 87 LEU A C 1
ATOM 705 O O . LEU A 1 87 ? 0.627 9.128 10.524 1.00 43.03 87 LEU A O 1
ATOM 709 N N . VAL A 1 88 ? 0.611 6.938 10.988 1.00 42.72 88 VAL A N 1
ATOM 710 C CA . VAL A 1 88 ? 0.387 7.075 12.433 1.00 42.72 88 VAL A CA 1
ATOM 711 C C . VAL A 1 88 ? 1.646 6.682 13.209 1.00 42.72 88 VAL A C 1
ATOM 713 O O . VAL A 1 88 ? 1.692 6.922 14.398 1.00 42.72 88 VAL A O 1
ATOM 716 N N . ASP A 1 89 ? 2.702 6.188 12.555 1.00 45.91 89 ASP A N 1
ATOM 717 C CA . ASP A 1 89 ? 3.963 5.872 13.225 1.00 45.91 89 ASP A CA 1
ATOM 718 C C . ASP A 1 89 ? 5.140 6.005 12.245 1.00 45.91 89 ASP A C 1
ATOM 720 O O . ASP A 1 89 ? 5.298 5.174 11.342 1.00 45.91 89 ASP A O 1
ATOM 724 N N . ASP A 1 90 ? 6.009 7.000 12.447 1.00 47.00 90 ASP A N 1
ATOM 725 C CA . ASP A 1 90 ? 7.312 7.120 11.762 1.00 47.00 90 ASP A CA 1
ATOM 726 C C . ASP A 1 90 ? 8.198 5.867 11.958 1.00 47.00 90 ASP A C 1
ATOM 728 O O . ASP A 1 90 ? 9.097 5.568 11.165 1.00 47.00 90 ASP A O 1
ATOM 732 N N . THR A 1 91 ? 7.878 5.053 12.965 1.00 49.66 91 THR A N 1
ATOM 733 C CA . THR A 1 91 ? 8.488 3.760 13.289 1.00 49.66 91 THR A CA 1
ATOM 734 C C . THR A 1 91 ? 8.337 2.722 12.170 1.00 49.66 91 THR A C 1
ATOM 736 O O . THR A 1 91 ? 9.241 1.914 11.964 1.00 49.66 91 THR A O 1
ATOM 739 N N . PHE A 1 92 ? 7.234 2.732 11.408 1.00 48.94 92 PHE A N 1
ATOM 740 C CA . PHE A 1 92 ? 7.004 1.748 10.336 1.00 48.94 92 PHE A CA 1
ATOM 741 C C . PHE A 1 92 ? 7.903 1.997 9.122 1.00 48.94 92 PHE A C 1
ATOM 743 O O . PHE A 1 92 ? 8.441 1.056 8.543 1.00 48.94 92 PHE A O 1
ATOM 750 N N . LEU A 1 93 ? 8.125 3.259 8.750 1.00 46.16 93 LEU A N 1
ATOM 751 C CA . LEU A 1 93 ? 9.004 3.584 7.625 1.00 46.16 93 LEU A CA 1
ATOM 752 C C . LEU A 1 93 ? 10.478 3.435 7.966 1.00 46.16 93 LEU A C 1
ATOM 754 O O . LEU A 1 93 ? 11.251 3.041 7.094 1.00 46.16 93 LEU A O 1
ATOM 758 N N . ASN A 1 94 ? 10.855 3.671 9.223 1.00 45.56 94 ASN A N 1
ATOM 759 C CA . ASN A 1 94 ? 12.202 3.366 9.687 1.00 45.56 94 ASN A CA 1
ATOM 760 C C . ASN A 1 94 ? 12.465 1.853 9.709 1.00 45.56 94 ASN A C 1
ATOM 762 O O . ASN A 1 94 ? 13.515 1.436 9.238 1.00 45.56 94 ASN A O 1
ATOM 766 N N . GLN A 1 95 ? 11.506 1.011 10.110 1.00 48.91 95 GLN A N 1
ATOM 767 C CA . GLN A 1 95 ? 11.670 -0.452 10.012 1.00 48.91 95 GLN A CA 1
ATOM 768 C C . GLN A 1 95 ? 11.794 -0.959 8.565 1.00 48.91 95 GLN A C 1
ATOM 770 O O . GLN A 1 95 ? 12.378 -2.006 8.324 1.00 48.91 95 GLN A O 1
ATOM 775 N N . ILE A 1 96 ? 11.280 -0.205 7.594 1.00 42.59 96 ILE A N 1
ATOM 776 C CA . ILE A 1 96 ? 11.273 -0.574 6.174 1.00 42.59 96 ILE A CA 1
ATOM 777 C C . ILE A 1 96 ? 12.464 0.005 5.395 1.00 42.59 96 ILE A C 1
ATOM 779 O O . ILE A 1 96 ? 12.806 -0.511 4.333 1.00 42.59 96 ILE A O 1
ATOM 783 N N . LYS A 1 97 ? 13.075 1.097 5.868 1.00 42.19 97 LYS A N 1
ATOM 784 C CA . LYS A 1 97 ? 14.264 1.696 5.238 1.00 42.19 97 LYS A CA 1
ATOM 785 C C . LYS A 1 97 ? 15.544 0.882 5.464 1.00 42.19 97 LYS A C 1
ATOM 787 O O . LYS A 1 97 ? 16.478 1.059 4.690 1.00 42.19 97 LYS A O 1
ATOM 792 N N . TYR A 1 98 ? 15.580 0.032 6.493 1.00 38.72 98 TYR A N 1
ATOM 793 C CA . TYR A 1 98 ? 16.778 -0.690 6.944 1.00 38.72 98 TYR A CA 1
ATOM 794 C C . TYR A 1 98 ? 16.613 -2.226 6.959 1.00 38.72 98 TYR A C 1
ATOM 796 O O . TYR A 1 98 ? 17.315 -2.909 7.699 1.00 38.72 98 TYR A O 1
ATOM 804 N N . SER A 1 99 ? 15.692 -2.775 6.161 1.00 40.06 99 SER A N 1
ATOM 805 C CA . SER A 1 99 ? 15.609 -4.214 5.845 1.00 40.06 99 SER A CA 1
ATOM 806 C C . SER A 1 99 ? 15.802 -4.455 4.357 1.00 40.06 99 SER A C 1
ATOM 808 O O . SER A 1 99 ? 15.389 -3.575 3.566 1.00 40.06 99 SER A O 1
#

Mean predicted aligned error: 9.63 Å